Protein AF-A0A7V3L5G4-F1 (afdb_monomer)

pLDDT: mean 88.86, std 10.96, range [37.75, 98.38]

Solvent-accessible surface area (backbone atoms only — not comparable to full-atom values): 7590 Å² total; per-residue (Å²): 134,83,80,77,80,74,80,85,52,94,89,63,82,71,74,82,80,86,56,42,71,69,57,54,48,40,60,75,68,63,41,86,88,46,82,81,74,52,36,63,74,72,75,41,59,92,86,54,53,60,69,60,53,51,51,52,50,50,55,52,50,53,53,38,48,53,54,37,52,59,53,60,74,65,56,56,92,90,57,82,55,60,64,58,45,44,64,50,42,51,41,59,51,29,43,76,71,70,65,40,80,66,42,81,44,69,59,46,73,56,97,91,41,79,39,88,48,49,61,92

Secondary structure (DSSP, 8-state):
---------SS----SSSS-HHHHHHHHTT-TTSTT-SGGGGTPPTT--HHHHHHHHHHHHHHHHHHHHHHHTTPPTT---HHHHIIIIIHHHHHHTT--SPPB-PPEEETTEEE---B-

Sequence (120 aa):
MQTRNRNTFTTIHSEGALLPVDLLQRISENDKNLEGLNPESYHLAPGEKLNEAISRSWNRLSGLWGAFQAARGRLGEGDLGTTITRERWLLPLFQELGFGRLSTSKAVEIEGKSYPISHH

Structure (mmCIF, N/CA/C/O backbone):
data_AF-A0A7V3L5G4-F1
#
_entry.id   AF-A0A7V3L5G4-F1
#
loop_
_atom_site.group_PDB
_atom_site.id
_atom_site.type_symbol
_atom_site.label_atom_id
_atom_site.label_alt_id
_atom_site.label_comp_id
_atom_site.label_asym_id
_atom_site.label_entity_id
_atom_site.label_seq_id
_atom_site.pdbx_PDB_ins_code
_atom_site.Cartn_x
_atom_site.Cartn_y
_atom_site.Cartn_z
_atom_site.occupancy
_atom_site.B_iso_or_equiv
_atom_site.auth_seq_id
_atom_site.auth_comp_id
_atom_site.auth_asym_id
_atom_site.auth_atom_id
_atom_site.pdbx_PDB_model_num
ATOM 1 N N . MET A 1 1 ? -37.738 -13.674 5.587 1.00 37.75 1 MET A N 1
ATOM 2 C CA . MET A 1 1 ? -37.449 -12.282 5.989 1.00 37.75 1 MET A CA 1
ATOM 3 C C . MET A 1 1 ? -36.320 -11.790 5.095 1.00 37.75 1 MET A C 1
ATOM 5 O O . MET A 1 1 ? -35.202 -12.246 5.268 1.00 37.75 1 MET A O 1
ATOM 9 N N . GLN A 1 2 ? -36.616 -11.016 4.045 1.00 40.56 2 GLN A N 1
ATOM 10 C CA . GLN A 1 2 ? -35.582 -10.527 3.125 1.00 40.56 2 GLN A CA 1
ATOM 11 C C . GLN A 1 2 ? -34.867 -9.337 3.768 1.00 40.56 2 GLN A C 1
ATOM 13 O O . GLN A 1 2 ? -35.456 -8.269 3.934 1.00 40.56 2 GLN A O 1
ATOM 18 N N . THR A 1 3 ? -33.607 -9.527 4.144 1.00 48.81 3 THR A N 1
ATOM 19 C CA . THR A 1 3 ? -32.693 -8.449 4.519 1.00 48.81 3 THR A CA 1
ATOM 20 C C . THR A 1 3 ? -32.485 -7.586 3.282 1.00 48.81 3 THR A C 1
ATOM 22 O O . THR A 1 3 ? -31.832 -7.978 2.318 1.00 48.81 3 THR A O 1
ATOM 25 N N . ARG A 1 4 ? -33.138 -6.425 3.263 1.00 50.97 4 ARG A N 1
ATOM 26 C CA . ARG A 1 4 ? -33.025 -5.445 2.188 1.00 50.97 4 ARG A CA 1
ATOM 27 C C . ARG A 1 4 ? -31.588 -4.923 2.216 1.00 50.97 4 ARG A C 1
ATOM 29 O O . ARG A 1 4 ? -31.251 -4.132 3.092 1.00 50.97 4 ARG A O 1
ATOM 36 N N . ASN A 1 5 ? -30.744 -5.426 1.315 1.00 57.91 5 ASN A N 1
ATOM 37 C CA . ASN A 1 5 ? -29.344 -5.026 1.210 1.00 57.91 5 ASN A CA 1
ATOM 38 C C . ASN A 1 5 ? -29.309 -3.523 0.907 1.00 57.91 5 ASN A C 1
ATOM 40 O O . ASN A 1 5 ? -29.668 -3.079 -0.186 1.00 57.91 5 ASN A O 1
ATOM 44 N N . ARG A 1 6 ? -28.984 -2.720 1.919 1.00 59.41 6 ARG A N 1
ATOM 45 C CA . ARG A 1 6 ? -28.852 -1.273 1.786 1.00 59.41 6 ARG A CA 1
ATOM 46 C C . ARG A 1 6 ? -27.521 -1.062 1.075 1.00 59.41 6 ARG A C 1
ATOM 48 O O . ARG A 1 6 ? -26.471 -1.298 1.659 1.00 59.41 6 ARG A O 1
ATOM 55 N N . ASN A 1 7 ? -27.569 -0.734 -0.213 1.00 62.09 7 ASN A N 1
ATOM 56 C CA . ASN A 1 7 ? -26.364 -0.554 -1.017 1.00 62.09 7 ASN A CA 1
ATOM 57 C C . ASN A 1 7 ? -25.731 0.803 -0.665 1.00 62.09 7 ASN A C 1
ATOM 59 O O . ASN A 1 7 ? -25.939 1.797 -1.357 1.00 62.09 7 ASN A O 1
ATOM 63 N N . THR A 1 8 ? -25.066 0.865 0.490 1.00 74.06 8 THR A N 1
ATOM 64 C CA . THR A 1 8 ? -24.497 2.095 1.065 1.00 74.06 8 THR A CA 1
ATOM 65 C C . TH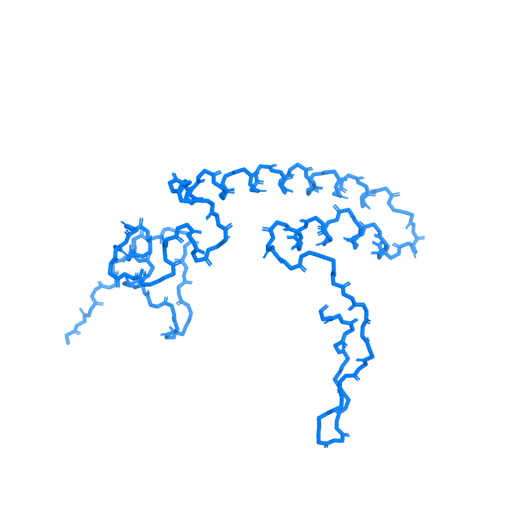R A 1 8 ? -23.267 2.573 0.289 1.00 74.06 8 THR A C 1
ATOM 67 O O . THR A 1 8 ? -22.959 3.761 0.292 1.00 74.06 8 THR A O 1
ATOM 70 N N . PHE A 1 9 ? -22.593 1.667 -0.423 1.00 82.19 9 PHE A N 1
ATOM 71 C CA . PHE A 1 9 ? -21.399 1.957 -1.208 1.00 82.19 9 PHE A CA 1
ATOM 72 C C . PHE A 1 9 ? -21.700 1.840 -2.705 1.00 82.19 9 PHE A C 1
ATOM 74 O O . PHE A 1 9 ? -22.177 0.811 -3.176 1.00 82.19 9 PHE A O 1
ATOM 81 N N . THR A 1 10 ? -21.411 2.892 -3.470 1.00 84.25 10 THR A N 1
ATOM 82 C CA . THR A 1 10 ? -21.613 2.926 -4.931 1.00 84.25 10 THR A CA 1
ATOM 83 C C . THR A 1 10 ? -20.484 2.260 -5.713 1.00 84.25 10 THR A C 1
ATOM 85 O O . THR A 1 10 ? -20.689 1.863 -6.856 1.00 84.25 10 THR A O 1
ATOM 88 N N . THR A 1 11 ? -19.300 2.134 -5.111 1.00 86.94 11 THR A N 1
ATOM 89 C CA . THR A 1 11 ? -18.074 1.646 -5.764 1.00 86.94 11 THR A CA 1
ATOM 90 C C . THR A 1 11 ? -17.487 0.397 -5.106 1.00 86.94 11 THR A C 1
ATOM 92 O O . THR A 1 11 ? -16.401 -0.031 -5.489 1.00 86.94 11 THR A O 1
ATOM 95 N N . ILE A 1 12 ? -18.180 -0.195 -4.125 1.00 85.62 12 ILE A N 1
ATOM 96 C CA . ILE A 1 12 ? -17.710 -1.373 -3.383 1.00 85.62 12 ILE A CA 1
ATOM 97 C C . ILE A 1 12 ? -18.735 -2.497 -3.517 1.00 85.62 12 ILE A C 1
ATOM 99 O O . ILE A 1 12 ? -19.922 -2.298 -3.264 1.00 85.62 12 ILE A O 1
ATOM 103 N N . HIS A 1 13 ? -18.257 -3.684 -3.882 1.00 83.31 13 HIS A N 1
ATOM 104 C CA . HIS A 1 13 ? -19.034 -4.916 -3.908 1.00 83.31 13 HIS A CA 1
ATOM 105 C C . HIS A 1 13 ? -18.346 -5.963 -3.024 1.00 83.31 13 HIS A C 1
ATOM 107 O O . HIS A 1 13 ? -17.141 -6.171 -3.146 1.00 83.31 13 HIS A O 1
ATOM 113 N N . SER A 1 14 ? -19.100 -6.588 -2.117 1.00 84.19 14 SER A N 1
ATOM 114 C CA . SER A 1 14 ? -18.597 -7.671 -1.267 1.00 84.19 14 SER A CA 1
ATOM 115 C C . SER A 1 14 ? -18.805 -9.010 -1.961 1.00 84.19 14 SER A C 1
ATOM 117 O O . SER A 1 14 ? -19.946 -9.384 -2.223 1.00 84.19 14 SER A O 1
ATOM 119 N N . GLU A 1 15 ? -17.721 -9.755 -2.159 1.00 86.81 15 GLU A N 1
ATOM 120 C CA . GLU A 1 15 ? -17.742 -11.122 -2.681 1.00 86.81 15 GLU A CA 1
ATOM 121 C C . GLU A 1 15 ? -17.536 -12.140 -1.551 1.00 86.81 15 GLU A C 1
ATOM 123 O O . GLU A 1 15 ? -16.629 -12.013 -0.724 1.00 86.81 15 GLU A O 1
ATOM 128 N N . GLY A 1 16 ? -18.381 -13.173 -1.513 1.00 85.31 16 GLY A N 1
ATOM 129 C CA . GLY A 1 16 ? -18.369 -14.175 -0.444 1.00 85.31 16 GLY A CA 1
ATOM 130 C C . GLY A 1 16 ? -18.826 -13.629 0.917 1.00 85.31 16 GLY A C 1
ATOM 131 O O . GLY A 1 16 ? -19.603 -12.680 0.997 1.00 85.31 16 GLY A O 1
ATOM 132 N N . ALA A 1 17 ? -18.372 -14.270 2.001 1.00 84.88 17 ALA A N 1
ATOM 133 C CA . ALA A 1 17 ? -18.826 -13.985 3.371 1.00 84.88 17 ALA A CA 1
ATOM 134 C C . ALA A 1 17 ? -17.754 -13.355 4.283 1.00 84.88 17 ALA A C 1
ATOM 136 O O . ALA A 1 17 ? -18.014 -13.145 5.464 1.00 84.88 17 ALA A O 1
ATOM 137 N N . LEU A 1 18 ? -16.550 -13.073 3.766 1.00 85.94 18 LEU A N 1
ATOM 138 C CA . LEU A 1 18 ? -15.421 -12.597 4.582 1.00 85.94 18 LEU A CA 1
ATOM 139 C C . LEU A 1 18 ? -15.501 -11.104 4.932 1.00 85.94 18 LEU A C 1
ATOM 141 O O . LEU A 1 18 ? -15.041 -10.713 5.999 1.00 85.94 18 LEU A O 1
ATOM 145 N N . LEU A 1 19 ? -16.073 -10.276 4.053 1.00 87.31 19 LEU A N 1
ATOM 146 C CA . LEU A 1 19 ? -16.157 -8.819 4.226 1.00 87.31 19 LEU A CA 1
ATOM 147 C C . LEU A 1 19 ? -17.599 -8.322 4.048 1.00 87.31 19 LEU A C 1
ATOM 149 O O . LEU A 1 19 ? -17.879 -7.582 3.105 1.00 87.31 19 LEU A O 1
ATOM 153 N N . PRO A 1 20 ? -18.532 -8.735 4.923 1.00 88.00 20 PRO A N 1
ATOM 154 C CA . PRO A 1 20 ? -19.941 -8.419 4.746 1.00 88.00 20 PRO A CA 1
ATOM 155 C C . PRO A 1 20 ? -20.197 -6.902 4.829 1.00 88.00 20 PRO A C 1
ATOM 157 O O . PRO A 1 20 ? -19.432 -6.142 5.424 1.00 88.00 20 PRO A O 1
ATOM 160 N N . VAL A 1 21 ? -21.282 -6.438 4.201 1.00 85.88 21 VAL A N 1
ATOM 161 C CA . VAL A 1 21 ? -21.572 -5.000 4.019 1.00 85.88 21 VAL A CA 1
ATOM 162 C C . VAL A 1 21 ? -21.692 -4.245 5.349 1.00 85.88 21 VAL A C 1
ATOM 164 O O . VAL A 1 21 ? -21.293 -3.084 5.431 1.00 85.88 21 VAL A O 1
ATOM 167 N N . ASP A 1 22 ? -22.199 -4.890 6.399 1.00 87.44 22 ASP A N 1
ATOM 168 C CA . ASP A 1 22 ? -22.276 -4.325 7.747 1.00 87.44 22 ASP A CA 1
ATOM 169 C C . ASP A 1 22 ? -20.887 -4.112 8.369 1.00 87.44 22 ASP A C 1
ATOM 171 O O . ASP A 1 22 ? -20.655 -3.082 9.002 1.00 87.44 22 ASP A O 1
ATOM 175 N N . LEU A 1 23 ? -19.931 -5.016 8.127 1.00 90.19 23 LEU A N 1
ATOM 176 C CA . LEU A 1 23 ? -18.540 -4.817 8.538 1.00 90.19 23 LEU A CA 1
ATOM 177 C C . LEU A 1 23 ? -17.920 -3.623 7.804 1.00 90.19 23 LEU A C 1
ATOM 179 O O . LEU A 1 23 ? -17.293 -2.774 8.436 1.00 90.19 23 LEU A O 1
ATOM 183 N N . LEU A 1 24 ? -18.137 -3.517 6.490 1.00 89.75 24 LEU A N 1
ATOM 184 C CA . LEU A 1 24 ? -17.659 -2.378 5.697 1.00 89.75 24 LEU A CA 1
ATOM 185 C C . LEU A 1 24 ? -18.239 -1.049 6.201 1.00 89.75 24 LEU A C 1
ATOM 187 O O . LEU A 1 24 ? -17.529 -0.045 6.259 1.00 89.75 24 LEU A O 1
ATOM 191 N N . GLN A 1 25 ? -19.510 -1.043 6.610 1.00 89.44 25 GLN A N 1
ATOM 192 C CA . GLN A 1 25 ? -20.135 0.127 7.220 1.00 89.44 25 GLN A CA 1
ATOM 193 C C . GLN A 1 25 ? -19.458 0.505 8.546 1.00 89.44 25 GLN A C 1
ATOM 195 O O . GLN A 1 25 ? -19.098 1.666 8.726 1.00 89.44 25 GLN A O 1
ATOM 200 N N . ARG A 1 26 ? -19.202 -0.461 9.435 1.00 91.88 26 ARG A N 1
ATOM 201 C CA . ARG A 1 26 ? -18.506 -0.218 10.714 1.00 91.88 26 ARG A CA 1
ATOM 202 C C . ARG A 1 26 ? -17.086 0.321 10.519 1.00 91.88 26 ARG A C 1
ATOM 204 O O . ARG A 1 26 ? -16.670 1.217 11.249 1.00 91.88 26 ARG A O 1
ATOM 211 N N . ILE A 1 27 ? -16.368 -0.177 9.508 1.00 91.00 27 ILE A N 1
ATOM 212 C CA . ILE A 1 27 ? -15.056 0.357 9.108 1.00 91.00 27 ILE A CA 1
ATOM 213 C C . ILE A 1 27 ? -15.193 1.815 8.657 1.00 91.00 27 ILE A C 1
ATOM 215 O O . ILE A 1 27 ? -14.449 2.676 9.121 1.00 91.00 27 ILE A O 1
ATOM 219 N N . SER A 1 28 ? -16.170 2.114 7.795 1.00 88.00 28 SER A N 1
ATOM 220 C CA . SER A 1 28 ? -16.415 3.476 7.304 1.00 88.00 28 SER A CA 1
ATOM 221 C C . SER A 1 28 ? -16.794 4.460 8.415 1.00 88.00 28 SER A C 1
ATOM 223 O O . SER A 1 28 ? -16.480 5.645 8.311 1.00 88.00 28 SER A O 1
ATOM 225 N N . GLU A 1 29 ? -17.487 3.996 9.452 1.00 90.12 29 GLU A N 1
ATOM 226 C CA . GLU A 1 29 ? -17.886 4.795 10.617 1.00 90.12 29 GLU A CA 1
ATOM 227 C C . GLU A 1 29 ? -16.767 4.915 11.666 1.00 90.12 29 GLU A C 1
ATOM 229 O O . GLU A 1 29 ? -16.925 5.633 12.655 1.00 90.12 29 GLU A O 1
ATOM 234 N N . ASN A 1 30 ? -15.625 4.253 11.439 1.00 87.25 30 ASN A N 1
ATOM 235 C CA . ASN A 1 30 ? -14.519 4.141 12.383 1.00 87.25 30 ASN A CA 1
ATOM 236 C C . ASN A 1 30 ? -14.993 3.653 13.768 1.00 87.25 30 ASN A C 1
ATOM 238 O O . ASN A 1 30 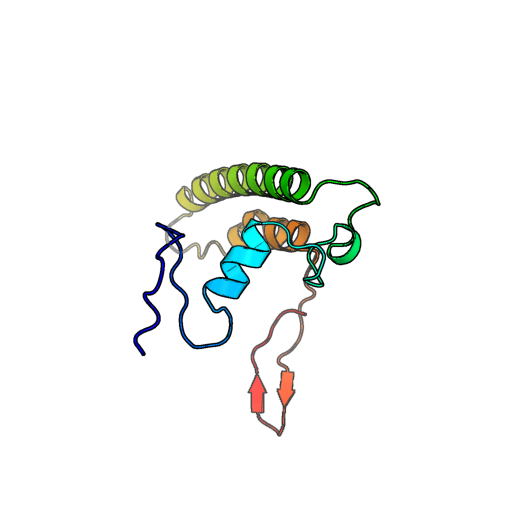? -14.702 4.270 14.800 1.00 87.25 30 ASN A O 1
ATOM 242 N N . ASP A 1 31 ? -15.786 2.574 13.772 1.00 91.62 31 ASP A N 1
ATOM 243 C CA . ASP A 1 31 ? -16.352 1.974 14.983 1.00 91.62 31 ASP A CA 1
ATOM 244 C C . ASP A 1 31 ? -15.245 1.600 15.978 1.00 91.62 31 ASP A C 1
ATOM 246 O O . ASP A 1 31 ? -14.417 0.728 15.724 1.00 91.62 31 ASP A O 1
ATOM 250 N N . LYS A 1 32 ? -15.268 2.232 17.156 1.00 86.88 32 LYS A N 1
ATOM 251 C CA . LYS A 1 32 ? -14.273 2.029 18.221 1.00 86.88 32 LYS A CA 1
ATOM 252 C C . LYS A 1 32 ? -14.272 0.615 18.801 1.00 86.88 32 LYS A C 1
ATOM 254 O O . LYS A 1 32 ? -13.302 0.241 19.451 1.00 86.88 32 LYS A O 1
ATOM 259 N N . ASN A 1 33 ? -15.351 -0.142 18.608 1.00 91.56 33 ASN A N 1
ATOM 260 C CA . ASN A 1 33 ? -15.448 -1.531 19.053 1.00 91.56 33 ASN A CA 1
ATOM 261 C C . ASN A 1 33 ? -14.911 -2.519 18.009 1.00 91.56 33 ASN A C 1
ATOM 263 O O . ASN A 1 33 ? -14.960 -3.727 18.239 1.00 91.56 33 ASN A O 1
ATOM 267 N N . LEU A 1 34 ? -14.458 -2.035 16.848 1.00 91.88 34 LEU A N 1
ATOM 268 C CA . LEU A 1 34 ? -13.777 -2.855 15.861 1.00 91.88 34 LEU A CA 1
ATOM 269 C C . LEU A 1 34 ? -12.263 -2.741 16.064 1.00 91.88 34 LEU A C 1
ATOM 271 O O . LEU A 1 34 ? -11.674 -1.665 15.954 1.00 91.88 34 LEU A O 1
ATOM 275 N N . GLU A 1 35 ? -11.636 -3.869 16.384 1.00 91.19 35 GLU A N 1
ATOM 276 C CA . GLU A 1 35 ? -10.184 -3.956 16.524 1.00 91.19 35 GLU A CA 1
ATOM 277 C C . GLU A 1 35 ? -9.479 -3.655 15.191 1.00 91.19 35 GLU A C 1
ATOM 279 O O . GLU A 1 35 ? -10.051 -3.809 14.112 1.00 91.19 35 GLU A O 1
ATOM 284 N N . GLY A 1 36 ? -8.221 -3.212 15.257 1.00 90.00 36 GLY A N 1
ATOM 285 C CA . GLY A 1 36 ? -7.430 -2.918 14.057 1.00 90.00 36 GLY A CA 1
ATOM 286 C C . GLY A 1 36 ? -7.769 -1.594 13.362 1.00 90.00 36 GLY A C 1
ATOM 287 O O . GLY A 1 36 ? -7.247 -1.336 12.281 1.00 90.00 36 GLY A O 1
ATOM 288 N N . LEU A 1 37 ? -8.619 -0.745 13.955 1.00 91.25 37 LEU A N 1
ATOM 289 C CA . LEU A 1 37 ? -8.934 0.602 13.450 1.00 91.25 37 LEU A CA 1
ATOM 290 C C . LEU A 1 37 ? -8.231 1.738 14.214 1.00 91.25 37 LEU A C 1
ATOM 292 O O . LEU A 1 37 ? -8.526 2.913 13.995 1.00 91.25 37 LEU A O 1
ATOM 296 N N . ASN A 1 38 ? -7.310 1.421 15.125 1.00 89.88 38 ASN A N 1
ATOM 297 C CA . ASN A 1 38 ? -6.510 2.436 15.813 1.00 89.88 38 ASN A CA 1
ATOM 298 C C . ASN A 1 38 ? -5.164 2.679 15.092 1.00 89.88 38 ASN A C 1
ATOM 300 O O . ASN A 1 38 ? -4.675 1.782 14.402 1.00 89.88 38 ASN A O 1
ATOM 304 N N . PRO A 1 39 ? -4.562 3.876 15.218 1.00 91.69 39 PRO A N 1
ATOM 305 C CA . PRO A 1 39 ? -3.276 4.208 14.594 1.00 91.69 39 PRO A CA 1
ATOM 306 C C . PRO A 1 39 ? -2.144 3.235 14.949 1.00 91.69 39 PRO A C 1
ATOM 308 O O . PRO A 1 39 ? -1.332 2.874 14.096 1.00 91.69 39 PRO A O 1
ATOM 311 N N . GLU A 1 40 ? -2.114 2.768 16.193 1.00 92.06 40 GLU A N 1
ATOM 312 C CA . GLU A 1 40 ? -1.065 1.906 16.728 1.00 92.06 40 GLU A CA 1
ATOM 313 C C . GLU A 1 40 ? -1.052 0.524 16.053 1.00 92.06 40 GLU A C 1
ATOM 315 O O . GLU A 1 40 ? 0.016 -0.065 15.882 1.00 92.06 40 GLU A O 1
ATOM 320 N N . SER A 1 41 ? -2.210 0.046 15.581 1.00 91.62 41 SER A N 1
ATOM 321 C CA . SER A 1 41 ? -2.337 -1.184 14.779 1.00 91.62 41 SER A CA 1
ATOM 322 C C . SER A 1 41 ? -1.573 -1.114 13.451 1.00 91.62 41 SER A C 1
ATOM 324 O O . SER A 1 41 ? -1.292 -2.150 12.857 1.00 91.62 41 SER A O 1
ATOM 326 N N . TYR A 1 42 ? -1.212 0.091 13.002 1.00 91.25 42 TYR A N 1
ATOM 327 C CA . TYR A 1 42 ? -0.445 0.350 11.780 1.00 91.25 42 TYR A CA 1
ATOM 328 C C . TYR A 1 42 ? 0.928 0.966 12.076 1.00 91.25 42 TYR A C 1
ATOM 330 O O . TYR A 1 42 ? 1.536 1.574 11.197 1.00 91.25 42 TYR A O 1
ATOM 338 N N . HIS A 1 43 ? 1.417 0.835 13.315 1.00 91.19 43 HIS A N 1
ATOM 339 C CA . HIS A 1 43 ? 2.699 1.388 13.767 1.00 91.19 43 HIS A CA 1
ATOM 340 C C . HIS A 1 43 ? 2.808 2.918 13.657 1.00 91.19 43 HIS A C 1
ATOM 342 O O . HIS A 1 43 ? 3.914 3.460 13.607 1.00 91.19 43 HIS A O 1
ATOM 348 N N . LEU A 1 44 ? 1.674 3.623 13.631 1.00 93.38 44 LEU A N 1
ATOM 349 C CA . LEU A 1 44 ? 1.654 5.081 13.678 1.00 93.38 44 LEU A CA 1
ATOM 350 C C . LEU A 1 44 ? 1.821 5.574 15.116 1.00 93.38 44 LEU A C 1
ATOM 352 O O . LEU A 1 44 ? 1.479 4.877 16.075 1.00 93.38 44 LEU A O 1
ATOM 356 N N . ALA A 1 45 ? 2.339 6.794 15.268 1.00 93.06 45 ALA A N 1
ATOM 357 C CA . ALA A 1 45 ? 2.481 7.400 16.582 1.00 93.06 45 ALA A CA 1
ATOM 358 C C . ALA A 1 45 ? 1.104 7.692 17.218 1.00 93.06 45 ALA A C 1
ATOM 360 O O . ALA A 1 45 ? 0.147 8.010 16.499 1.00 93.06 45 ALA A O 1
ATOM 361 N N . PRO A 1 46 ? 0.995 7.655 18.561 1.00 89.12 46 PRO A N 1
ATOM 362 C CA . PRO A 1 46 ? -0.246 7.993 19.245 1.00 89.12 46 PRO A CA 1
ATOM 363 C C . PRO A 1 46 ? -0.761 9.378 18.845 1.00 89.12 46 PRO A C 1
ATOM 365 O O . PRO A 1 46 ? -0.028 10.368 18.881 1.00 89.12 46 PRO A O 1
ATOM 368 N N . GLY A 1 47 ? -2.041 9.450 18.481 1.00 88.31 47 GLY A N 1
ATOM 369 C CA . GLY A 1 47 ? -2.696 10.688 18.054 1.00 88.31 47 GLY A CA 1
ATOM 370 C C . GLY A 1 47 ? -2.575 11.015 16.561 1.00 88.31 47 GLY A C 1
ATOM 371 O O . GLY A 1 47 ? -3.245 11.946 16.109 1.00 88.31 47 GLY A O 1
ATOM 372 N N . GLU A 1 48 ? -1.805 10.254 15.774 1.00 93.88 48 GLU A N 1
ATOM 373 C CA . GLU A 1 48 ? -1.885 10.350 14.312 1.00 93.88 48 GLU A CA 1
ATOM 374 C C . GLU A 1 48 ? -3.267 9.918 13.809 1.00 93.88 48 GLU A C 1
ATOM 376 O O . GLU A 1 48 ? -3.877 8.978 14.316 1.00 93.88 48 GLU A O 1
ATOM 381 N N . LYS A 1 49 ? -3.776 10.588 12.771 1.00 92.25 49 LYS A N 1
ATOM 382 C CA . LYS A 1 49 ? -5.030 10.183 12.129 1.00 92.25 49 LYS A CA 1
ATOM 383 C C . LYS A 1 49 ? -4.752 9.247 10.963 1.00 92.25 49 LYS A C 1
ATOM 385 O O . LYS A 1 49 ? -4.070 9.632 10.013 1.00 92.25 49 LYS A O 1
ATOM 390 N N . LEU A 1 50 ? -5.393 8.078 10.972 1.00 91.44 50 LEU A N 1
ATOM 391 C CA . LEU A 1 50 ? -5.303 7.094 9.887 1.00 91.44 50 LEU A CA 1
ATOM 392 C C . LEU A 1 50 ? -5.576 7.711 8.512 1.00 91.44 50 LEU A C 1
ATOM 394 O O . LEU A 1 50 ? -4.774 7.549 7.602 1.00 91.44 50 LEU A O 1
ATOM 398 N N . ASN A 1 51 ? -6.647 8.496 8.372 1.00 91.62 51 ASN A N 1
ATOM 399 C CA . ASN A 1 51 ? -6.981 9.136 7.095 1.00 91.62 51 ASN A CA 1
ATOM 400 C C . ASN A 1 51 ? -5.890 10.098 6.596 1.00 91.62 51 ASN A C 1
ATOM 402 O O . ASN A 1 51 ? -5.678 10.201 5.389 1.00 91.62 51 ASN A O 1
ATOM 406 N N . GLU A 1 52 ? -5.183 10.789 7.495 1.00 95.38 52 GLU A N 1
ATOM 407 C CA . GLU A 1 52 ? -4.075 11.678 7.123 1.00 95.38 52 GLU A CA 1
ATOM 408 C C . GLU A 1 52 ? -2.847 10.863 6.686 1.00 95.38 52 GLU A C 1
ATOM 410 O O . GLU A 1 52 ? -2.222 11.196 5.679 1.00 95.38 52 GLU A O 1
ATOM 415 N N . ALA A 1 53 ? -2.528 9.766 7.382 1.00 95.00 53 ALA A N 1
ATOM 416 C CA . ALA A 1 53 ? -1.477 8.832 6.971 1.00 95.00 53 ALA A CA 1
ATOM 417 C C . ALA A 1 53 ? -1.781 8.197 5.601 1.00 95.00 53 ALA A C 1
ATOM 419 O O . ALA A 1 53 ? -0.965 8.298 4.686 1.00 95.00 53 ALA A O 1
ATOM 420 N N . ILE A 1 54 ? -2.994 7.663 5.417 1.00 94.38 54 ILE A N 1
ATOM 421 C CA . ILE A 1 54 ? -3.470 7.088 4.149 1.00 94.38 54 ILE A CA 1
ATOM 422 C C . ILE A 1 54 ? -3.382 8.121 3.023 1.00 94.38 54 ILE A C 1
ATOM 424 O O . ILE A 1 54 ? -2.853 7.823 1.955 1.00 94.38 54 ILE A O 1
ATOM 428 N N . SER A 1 55 ? -3.852 9.351 3.256 1.00 97.19 55 SER A N 1
ATOM 429 C CA . SER A 1 55 ? -3.819 10.413 2.243 1.00 97.19 55 SER A CA 1
ATOM 430 C C . SER A 1 55 ? -2.388 10.776 1.837 1.00 97.19 55 SER A C 1
ATOM 432 O O . SER A 1 55 ? -2.116 10.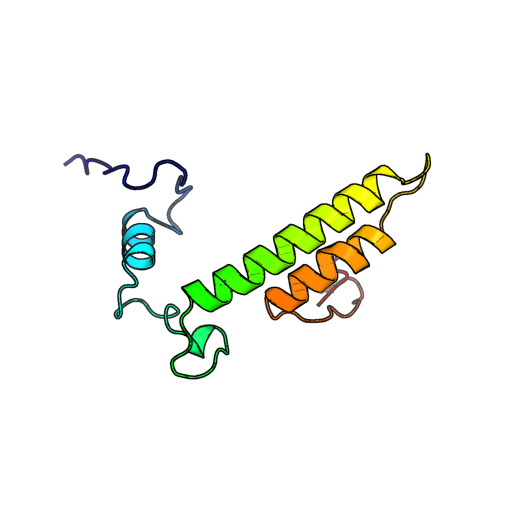985 0.653 1.00 97.19 55 SER A O 1
ATOM 434 N N . ARG A 1 56 ? -1.448 10.824 2.794 1.00 97.19 56 ARG A N 1
ATOM 435 C CA . ARG A 1 56 ? -0.023 11.057 2.508 1.00 97.19 56 ARG A CA 1
ATOM 436 C C . ARG A 1 56 ? 0.561 9.949 1.632 1.00 97.19 56 ARG A C 1
ATOM 438 O O . ARG A 1 56 ? 1.148 10.262 0.592 1.00 97.19 56 ARG A O 1
ATOM 445 N N . SER A 1 57 ? 0.364 8.685 2.009 1.00 97.19 57 SER A N 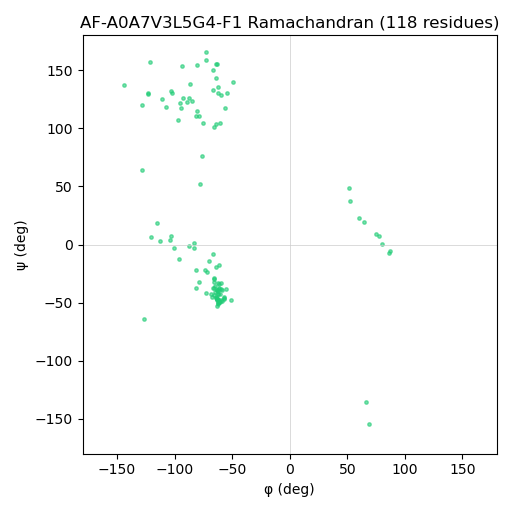1
ATOM 446 C CA . SER A 1 57 ? 0.846 7.534 1.236 1.00 97.19 57 SER A CA 1
ATOM 447 C C . SER A 1 57 ? 0.203 7.474 -0.150 1.00 97.19 57 SER A C 1
ATOM 449 O O . SER A 1 57 ? 0.906 7.303 -1.145 1.00 97.19 57 SER A O 1
ATOM 451 N N . TRP A 1 58 ? -1.106 7.722 -0.258 1.00 97.81 58 TRP A N 1
ATOM 452 C CA . TRP A 1 58 ? -1.820 7.776 -1.536 1.00 97.81 58 TRP A CA 1
ATOM 453 C C . TRP A 1 58 ? -1.252 8.835 -2.483 1.00 97.81 58 TRP A C 1
ATOM 455 O O . TRP A 1 58 ? -0.974 8.541 -3.648 1.00 97.81 58 TRP A O 1
ATOM 465 N N . ASN A 1 59 ? -1.039 10.059 -1.993 1.00 98.38 59 ASN A N 1
ATOM 466 C CA . ASN A 1 59 ? -0.490 11.148 -2.802 1.00 98.38 59 ASN A CA 1
ATOM 467 C C . ASN A 1 59 ? 0.927 10.826 -3.291 1.00 98.38 59 ASN A C 1
ATOM 469 O O . ASN A 1 59 ? 1.249 11.027 -4.465 1.00 98.38 59 ASN A O 1
ATOM 473 N N . ARG A 1 60 ? 1.764 10.271 -2.409 1.00 97.88 60 ARG A N 1
ATOM 474 C CA . ARG A 1 60 ? 3.123 9.838 -2.746 1.00 97.88 60 ARG A CA 1
ATOM 475 C C . ARG A 1 60 ? 3.123 8.731 -3.800 1.00 97.88 60 ARG A C 1
ATOM 477 O O . ARG A 1 60 ? 3.821 8.854 -4.807 1.00 97.88 60 ARG A O 1
ATOM 484 N N . LEU A 1 61 ? 2.322 7.683 -3.606 1.00 98.31 61 LEU A N 1
ATOM 485 C CA . LEU A 1 61 ? 2.224 6.560 -4.540 1.00 98.31 61 LEU A CA 1
ATOM 486 C C . LEU A 1 61 ? 1.622 6.977 -5.880 1.00 98.31 61 LEU A C 1
ATOM 488 O O . LEU A 1 61 ? 2.109 6.539 -6.915 1.00 98.31 61 LEU A O 1
ATOM 492 N N . SER A 1 62 ? 0.638 7.872 -5.894 1.00 98.38 62 SER A N 1
ATOM 493 C CA . SER A 1 62 ? 0.075 8.407 -7.140 1.00 98.38 62 SER A CA 1
ATOM 494 C C . SER A 1 62 ? 1.137 9.131 -7.975 1.00 98.38 62 SER A C 1
ATOM 496 O O . SER A 1 62 ? 1.229 8.921 -9.186 1.00 98.38 62 SER A O 1
ATOM 498 N N . GLY A 1 63 ? 1.997 9.930 -7.331 1.00 98.25 63 GLY A N 1
ATOM 499 C CA . GLY A 1 63 ? 3.127 10.582 -7.999 1.00 98.25 63 GLY A CA 1
ATOM 500 C C . GLY A 1 63 ? 4.151 9.582 -8.548 1.00 98.25 63 GLY A C 1
ATOM 501 O O . GLY A 1 63 ? 4.556 9.673 -9.709 1.00 98.25 63 GLY A O 1
ATOM 502 N N . LEU A 1 64 ? 4.533 8.588 -7.740 1.00 98.25 64 LEU A N 1
ATOM 503 C CA . LEU A 1 64 ? 5.456 7.523 -8.149 1.00 98.25 64 LEU A CA 1
ATOM 504 C C . LEU A 1 64 ? 4.890 6.674 -9.292 1.00 98.25 64 LEU A C 1
ATOM 506 O O . LEU A 1 64 ? 5.620 6.339 -10.224 1.00 98.25 64 LEU A O 1
ATOM 510 N N . TRP A 1 65 ? 3.588 6.387 -9.265 1.00 98.38 65 TRP A N 1
ATOM 511 C CA . TRP A 1 65 ? 2.891 5.686 -10.336 1.00 98.38 65 TRP A CA 1
ATOM 512 C C . TRP A 1 65 ? 2.982 6.458 -11.646 1.00 98.38 65 TRP A C 1
ATOM 514 O O . TRP A 1 65 ? 3.386 5.888 -12.655 1.00 98.38 65 TRP A O 1
ATOM 524 N N . GLY A 1 66 ? 2.684 7.761 -11.634 1.00 98.31 66 GLY A N 1
ATOM 525 C CA . GLY A 1 66 ? 2.807 8.611 -12.821 1.00 98.31 66 GLY A CA 1
ATOM 526 C C . GLY A 1 66 ? 4.225 8.605 -13.406 1.00 98.31 66 GLY A C 1
ATOM 527 O O . GLY A 1 66 ? 4.407 8.415 -14.611 1.00 98.31 66 GLY A O 1
ATOM 528 N N . ALA A 1 67 ? 5.244 8.725 -12.551 1.00 97.81 67 ALA A N 1
ATOM 529 C CA . ALA A 1 67 ? 6.644 8.661 -12.971 1.00 97.81 67 ALA A CA 1
ATOM 530 C C . ALA A 1 67 ? 7.031 7.279 -13.534 1.00 97.81 67 ALA A C 1
ATOM 532 O O . ALA A 1 67 ? 7.729 7.193 -14.549 1.00 97.81 67 ALA A O 1
ATOM 533 N N . PHE A 1 68 ? 6.559 6.195 -12.913 1.00 98.06 68 PHE A N 1
ATOM 534 C CA . PHE A 1 68 ? 6.749 4.834 -13.406 1.00 98.06 68 PHE A CA 1
ATOM 535 C C . PHE A 1 68 ? 6.074 4.625 -14.765 1.00 98.06 68 PHE A C 1
ATOM 537 O O . PHE A 1 68 ? 6.718 4.106 -15.674 1.00 98.06 68 PHE A O 1
ATOM 544 N N . GLN A 1 69 ? 4.828 5.075 -14.942 1.00 98.19 69 GLN A N 1
ATOM 545 C CA . GLN A 1 69 ? 4.114 5.001 -16.221 1.00 98.19 69 GLN A CA 1
ATOM 546 C C . GLN A 1 69 ? 4.891 5.703 -17.339 1.00 98.19 69 GLN A C 1
ATOM 548 O O . GLN A 1 69 ? 5.094 5.125 -18.407 1.00 98.19 69 GLN A O 1
ATOM 553 N N . ALA A 1 70 ? 5.395 6.911 -17.073 1.00 97.50 70 ALA A N 1
ATOM 554 C CA . ALA A 1 70 ? 6.202 7.660 -18.029 1.00 97.50 70 ALA A CA 1
ATOM 555 C C . ALA A 1 70 ? 7.526 6.955 -18.372 1.00 97.50 70 ALA A C 1
ATOM 557 O O . ALA A 1 70 ? 7.939 6.963 -19.529 1.00 97.50 70 ALA A O 1
ATOM 558 N N . ALA A 1 71 ? 8.194 6.337 -17.391 1.00 96.31 71 ALA A N 1
ATOM 559 C CA . ALA A 1 71 ? 9.414 5.564 -17.624 1.00 96.31 71 ALA A CA 1
ATOM 560 C C . ALA A 1 71 ? 9.132 4.280 -18.420 1.00 96.31 71 ALA A C 1
ATOM 562 O O . ALA A 1 71 ? 9.854 3.968 -19.363 1.00 96.31 71 ALA A O 1
ATOM 563 N N . ARG A 1 72 ? 8.051 3.573 -18.079 1.00 96.44 72 ARG A N 1
ATOM 564 C CA . ARG A 1 72 ? 7.605 2.355 -18.759 1.00 96.44 72 ARG A CA 1
ATOM 565 C C . ARG A 1 72 ? 7.252 2.609 -20.223 1.00 96.44 72 ARG A C 1
ATOM 567 O O . ARG A 1 72 ? 7.584 1.793 -21.070 1.00 96.44 72 ARG A O 1
ATOM 574 N N . GLY A 1 73 ? 6.644 3.753 -20.536 1.00 96.00 73 GLY A N 1
ATOM 575 C CA . GLY A 1 73 ? 6.336 4.145 -21.917 1.00 96.00 73 GLY A CA 1
ATOM 576 C C . GLY A 1 73 ? 7.560 4.426 -22.800 1.00 96.00 73 GLY A C 1
ATOM 577 O O . GLY A 1 73 ? 7.397 4.619 -23.998 1.00 96.00 73 GLY A O 1
ATOM 578 N N . ARG A 1 74 ? 8.774 4.467 -22.231 1.00 96.06 74 ARG A N 1
ATOM 579 C CA . ARG A 1 74 ? 10.040 4.671 -22.960 1.00 96.06 74 ARG A CA 1
ATOM 580 C C . ARG A 1 74 ? 10.857 3.388 -23.120 1.00 96.06 74 ARG A C 1
ATOM 582 O O . ARG A 1 74 ? 11.987 3.463 -23.596 1.00 96.06 74 ARG A O 1
ATOM 589 N N . LEU A 1 75 ? 10.335 2.245 -22.674 1.00 96.06 75 LEU A N 1
ATOM 590 C CA . LEU A 1 75 ? 11.003 0.962 -22.863 1.00 96.06 75 LEU A CA 1
ATOM 591 C C . LEU A 1 75 ? 11.122 0.657 -24.359 1.00 96.06 75 LEU A C 1
ATOM 593 O O . LEU A 1 75 ? 10.176 0.861 -25.120 1.00 96.06 75 LEU A O 1
ATOM 597 N N . GLY A 1 76 ? 12.301 0.192 -24.763 1.00 94.19 76 GLY A N 1
ATOM 598 C CA . GLY A 1 76 ? 12.538 -0.271 -26.124 1.00 94.19 76 GLY A CA 1
ATOM 599 C C . GLY A 1 76 ? 11.853 -1.609 -26.393 1.00 94.19 76 GLY A C 1
ATOM 600 O O . GLY A 1 76 ? 11.450 -2.327 -25.475 1.00 94.19 76 GLY A O 1
ATOM 601 N N . GLU A 1 77 ? 11.752 -1.966 -27.668 1.00 91.50 77 GLU A N 1
ATOM 602 C CA . GLU A 1 77 ? 11.259 -3.279 -28.074 1.00 91.50 77 GLU A CA 1
ATOM 603 C C . GLU A 1 77 ? 12.150 -4.390 -27.486 1.00 91.50 77 GLU A C 1
ATOM 605 O O . GLU A 1 77 ? 13.376 -4.337 -27.579 1.00 91.50 77 GLU A O 1
ATOM 610 N N . GLY A 1 78 ? 11.534 -5.375 -26.829 1.00 91.62 78 GLY A N 1
ATOM 611 C CA . GLY A 1 78 ? 12.238 -6.471 -26.153 1.00 91.62 78 GLY A CA 1
ATOM 612 C C . GLY A 1 78 ? 12.692 -6.185 -24.715 1.00 91.62 78 GLY A C 1
ATOM 613 O O . GLY A 1 78 ? 13.117 -7.117 -24.032 1.00 91.62 78 GLY A O 1
ATOM 614 N N . ASP A 1 79 ? 12.566 -4.953 -24.209 1.00 93.88 79 ASP A N 1
ATOM 615 C CA . ASP A 1 79 ? 12.837 -4.661 -22.798 1.00 93.88 79 ASP A CA 1
ATOM 616 C C . ASP A 1 79 ? 11.634 -5.047 -21.919 1.00 93.88 79 ASP A C 1
ATOM 618 O O . ASP A 1 79 ? 10.551 -4.464 -21.998 1.00 93.88 79 ASP A O 1
ATOM 622 N N . LEU A 1 80 ? 11.836 -6.037 -21.043 1.00 93.50 80 LEU A N 1
ATOM 623 C CA . LEU A 1 80 ? 10.815 -6.538 -20.117 1.00 93.50 80 LEU A CA 1
ATOM 624 C C . LEU A 1 80 ? 10.468 -5.544 -18.996 1.00 93.50 80 LEU A C 1
ATOM 626 O O . LEU A 1 80 ? 9.502 -5.757 -18.262 1.00 93.50 80 LEU A O 1
ATOM 630 N N . GLY A 1 81 ? 11.277 -4.502 -18.777 1.00 95.38 81 GLY A N 1
ATOM 631 C CA . GLY A 1 81 ? 11.027 -3.482 -17.758 1.00 95.38 81 GLY A CA 1
ATOM 632 C C . GLY A 1 81 ? 11.051 -4.004 -16.317 1.00 95.38 81 GLY A C 1
ATOM 633 O O . GLY A 1 81 ? 10.509 -3.362 -15.411 1.00 95.38 81 GLY A O 1
ATOM 634 N N . THR A 1 82 ? 11.654 -5.172 -16.074 1.00 93.12 82 THR A N 1
ATOM 635 C CA . THR A 1 82 ? 11.624 -5.848 -14.764 1.00 93.12 82 THR A CA 1
ATOM 636 C C . THR A 1 82 ? 12.266 -4.992 -13.675 1.00 93.12 82 THR A C 1
ATOM 638 O O . THR A 1 82 ? 11.656 -4.762 -12.628 1.00 93.12 82 THR A O 1
ATOM 641 N N . THR A 1 83 ? 13.46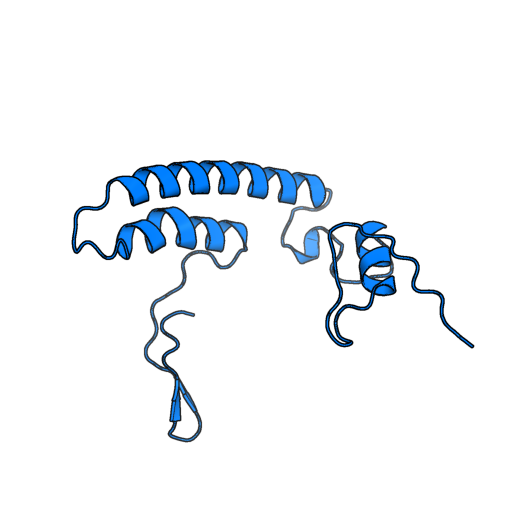6 -4.465 -13.933 1.00 91.94 83 THR A N 1
ATOM 642 C CA . THR A 1 83 ? 14.189 -3.616 -12.977 1.00 91.94 83 THR A CA 1
ATOM 643 C C . THR A 1 83 ? 13.419 -2.336 -12.686 1.00 91.94 83 THR A C 1
ATOM 645 O O . THR A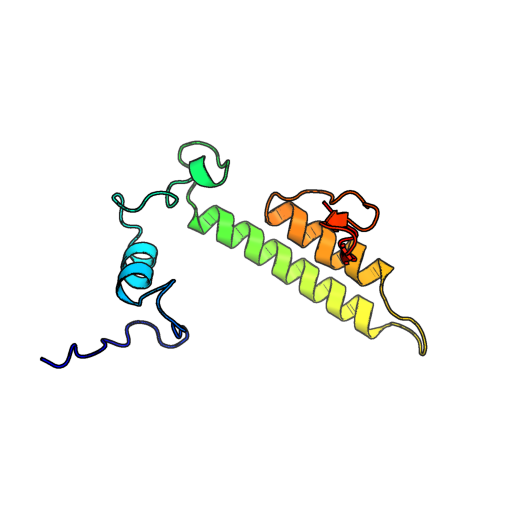 1 83 ? 13.193 -2.019 -11.522 1.00 91.94 83 THR A O 1
ATOM 648 N N . ILE A 1 84 ? 12.925 -1.631 -13.713 1.00 95.62 84 ILE A N 1
ATOM 649 C CA . ILE A 1 84 ? 12.196 -0.376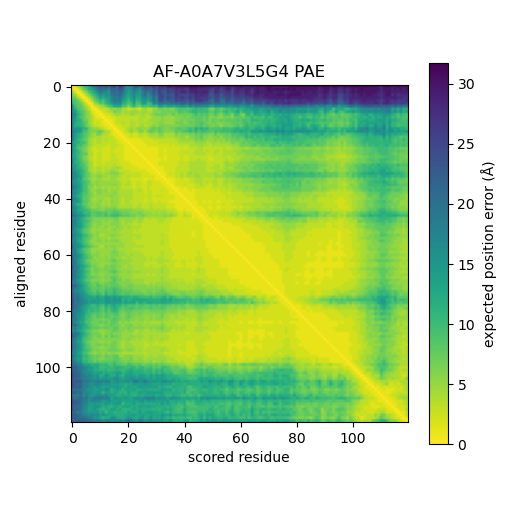 -13.487 1.00 95.62 84 ILE A CA 1
ATOM 650 C C . ILE A 1 84 ? 10.883 -0.599 -12.730 1.00 95.62 84 ILE A C 1
ATOM 652 O O . ILE A 1 84 ? 10.528 0.217 -11.887 1.00 95.62 84 ILE A O 1
ATOM 656 N N . THR A 1 85 ? 10.192 -1.715 -12.975 1.00 95.38 85 THR A N 1
ATOM 657 C CA . THR A 1 85 ? 8.955 -2.062 -12.265 1.00 95.38 85 THR A CA 1
ATOM 658 C C . THR A 1 85 ? 9.250 -2.359 -10.803 1.00 95.38 85 THR A C 1
ATOM 660 O O . THR A 1 85 ? 8.570 -1.851 -9.911 1.00 95.38 85 THR A O 1
ATOM 663 N N . ARG A 1 86 ? 10.305 -3.133 -10.537 1.00 92.75 86 ARG A N 1
ATOM 664 C CA . ARG A 1 86 ? 10.729 -3.444 -9.173 1.00 92.75 86 ARG A CA 1
ATOM 665 C C . ARG A 1 86 ? 11.152 -2.189 -8.417 1.00 92.75 86 ARG A C 1
ATOM 667 O O . ARG A 1 86 ? 10.658 -1.942 -7.324 1.00 92.75 86 ARG A O 1
ATOM 674 N N . GLU A 1 87 ? 12.063 -1.410 -8.982 1.00 92.81 87 GLU A N 1
ATOM 675 C CA . GLU A 1 87 ? 12.729 -0.324 -8.263 1.00 92.81 87 GLU A CA 1
ATOM 676 C C . GLU A 1 87 ? 11.894 0.950 -8.186 1.00 92.81 87 GLU A C 1
ATOM 678 O O . GLU A 1 87 ? 11.915 1.628 -7.162 1.00 92.81 87 GLU A O 1
ATOM 683 N N . ARG A 1 88 ? 11.154 1.287 -9.250 1.00 95.50 88 ARG A N 1
ATOM 684 C CA . ARG A 1 88 ? 10.416 2.558 -9.331 1.00 95.50 88 ARG A CA 1
ATOM 685 C C . ARG A 1 88 ? 8.956 2.447 -8.915 1.00 95.50 88 ARG A C 1
ATOM 687 O O . ARG A 1 88 ? 8.321 3.481 -8.732 1.00 95.50 88 ARG A O 1
ATOM 694 N N . TRP A 1 89 ? 8.429 1.230 -8.772 1.00 96.50 89 TRP A N 1
ATOM 695 C CA . TRP A 1 89 ? 7.042 1.017 -8.367 1.00 96.50 89 TRP A CA 1
ATOM 696 C C . TRP A 1 89 ? 6.896 0.085 -7.169 1.00 96.50 89 TRP A C 1
ATOM 698 O O . TRP A 1 89 ? 6.460 0.529 -6.109 1.00 96.50 89 TRP A O 1
ATOM 708 N N . LEU A 1 90 ? 7.290 -1.183 -7.305 1.00 95.06 90 LEU A N 1
ATOM 709 C CA . LEU A 1 90 ? 7.013 -2.185 -6.272 1.00 95.06 90 LEU A CA 1
ATOM 710 C C . LEU A 1 90 ? 7.746 -1.896 -4.959 1.00 95.06 90 LEU A C 1
ATOM 712 O O . LEU A 1 90 ? 7.140 -1.990 -3.899 1.00 95.06 90 LEU A O 1
ATOM 716 N N . LEU A 1 91 ? 9.022 -1.508 -5.007 1.00 93.69 91 LEU A N 1
ATOM 717 C CA . LEU A 1 91 ? 9.786 -1.208 -3.797 1.00 93.69 91 LEU A CA 1
ATOM 718 C C . LEU A 1 91 ? 9.194 -0.021 -3.009 1.00 93.69 91 LEU A C 1
ATOM 720 O O . LEU A 1 91 ? 8.946 -0.195 -1.817 1.00 93.69 91 LEU A O 1
ATOM 724 N N . PRO A 1 92 ? 8.907 1.149 -3.616 1.00 95.31 92 PRO A N 1
ATOM 725 C CA . PRO A 1 92 ? 8.211 2.220 -2.908 1.00 95.31 92 PRO A CA 1
ATOM 726 C C . PRO A 1 92 ? 6.833 1.814 -2.375 1.00 95.31 92 PRO A C 1
ATOM 728 O O . PRO A 1 92 ? 6.487 2.183 -1.259 1.00 95.31 92 PRO A O 1
ATOM 731 N N . LEU A 1 93 ? 6.062 1.027 -3.135 1.00 95.94 93 LEU A N 1
ATOM 732 C CA . LEU A 1 93 ? 4.770 0.507 -2.681 1.00 95.94 93 LEU A CA 1
ATOM 733 C C . LEU A 1 93 ? 4.921 -0.350 -1.418 1.00 95.94 93 LEU A C 1
ATOM 735 O O . LEU A 1 93 ? 4.207 -0.143 -0.443 1.00 95.94 93 LEU A O 1
ATOM 739 N N . PHE A 1 94 ? 5.874 -1.279 -1.407 1.00 94.25 94 PHE A N 1
ATOM 740 C CA . PHE A 1 94 ? 6.138 -2.137 -0.252 1.00 94.25 94 PHE A CA 1
ATOM 741 C C . PHE A 1 94 ? 6.661 -1.368 0.960 1.00 94.25 94 PHE A C 1
ATOM 743 O O . PHE A 1 94 ? 6.336 -1.727 2.088 1.00 94.25 94 PHE A O 1
ATOM 750 N N . GLN A 1 95 ? 7.414 -0.288 0.748 1.00 93.19 95 GLN A N 1
ATOM 751 C CA . GLN A 1 95 ? 7.810 0.611 1.830 1.00 93.19 95 GLN A CA 1
ATOM 752 C C . GLN A 1 95 ? 6.598 1.294 2.475 1.00 93.19 95 GLN A C 1
ATOM 754 O O . GLN A 1 95 ? 6.495 1.277 3.697 1.00 93.19 95 GLN A O 1
ATOM 759 N N . GLU A 1 96 ? 5.663 1.832 1.683 1.00 94.06 96 GLU A N 1
ATOM 760 C CA . GLU A 1 96 ? 4.437 2.459 2.213 1.00 94.06 96 GLU A CA 1
ATOM 761 C C . GLU A 1 96 ? 3.514 1.454 2.916 1.00 94.06 96 GLU A C 1
ATOM 763 O O . GLU A 1 96 ? 2.813 1.812 3.856 1.00 94.06 96 GLU A O 1
ATOM 768 N N . LEU A 1 97 ? 3.532 0.190 2.489 1.00 92.62 97 LEU A N 1
ATOM 769 C CA . LEU A 1 97 ? 2.773 -0.895 3.115 1.00 92.62 97 LEU A CA 1
ATOM 770 C C . LEU A 1 97 ? 3.480 -1.520 4.335 1.00 92.62 97 LEU A C 1
ATOM 772 O O . LEU A 1 97 ? 2.968 -2.479 4.903 1.00 92.62 97 LEU A O 1
ATOM 776 N N . GLY A 1 98 ? 4.658 -1.022 4.727 1.00 90.12 98 GLY A N 1
ATOM 777 C CA . GLY A 1 98 ? 5.400 -1.513 5.895 1.00 90.12 98 GLY A CA 1
ATOM 778 C C . GLY A 1 98 ? 6.201 -2.804 5.677 1.00 90.12 98 GLY A C 1
ATOM 779 O O . GLY A 1 98 ? 6.892 -3.248 6.588 1.00 90.12 98 GLY A O 1
ATOM 780 N N . PHE A 1 99 ? 6.190 -3.382 4.472 1.00 89.56 99 PHE A N 1
ATOM 781 C CA . PHE A 1 99 ? 7.021 -4.545 4.126 1.00 89.56 99 PHE A CA 1
ATOM 782 C C . PHE A 1 99 ? 8.505 -4.185 3.951 1.00 89.56 99 PHE A C 1
ATOM 784 O O . PHE A 1 99 ? 9.380 -5.044 4.042 1.00 89.56 99 PHE A O 1
ATOM 791 N N . GLY A 1 100 ? 8.809 -2.915 3.672 1.00 87.12 100 GLY A N 1
ATOM 792 C CA . GLY A 1 100 ? 10.180 -2.456 3.471 1.00 87.12 100 GLY A CA 1
ATOM 793 C C . GLY A 1 100 ? 10.819 -3.057 2.216 1.00 87.12 100 GLY A C 1
ATOM 794 O O . GLY A 1 100 ? 10.224 -3.060 1.136 1.00 87.12 100 GLY A O 1
ATOM 795 N N . ARG A 1 101 ? 12.072 -3.517 2.330 1.00 84.81 101 ARG A N 1
ATOM 796 C CA . ARG A 1 101 ? 12.791 -4.158 1.222 1.00 84.81 101 ARG A CA 1
ATOM 797 C C . ARG A 1 101 ? 12.682 -5.671 1.354 1.00 84.81 101 ARG A C 1
ATOM 799 O O . ARG A 1 101 ? 13.364 -6.261 2.185 1.00 84.81 101 ARG A O 1
ATOM 806 N N . LEU A 1 102 ? 11.872 -6.272 0.486 1.00 83.19 102 LEU A N 1
ATOM 807 C CA . LEU A 1 102 ? 11.739 -7.723 0.413 1.00 83.19 102 LEU A CA 1
ATOM 808 C C . LEU A 1 102 ? 13.077 -8.364 0.041 1.00 83.19 102 LEU A C 1
ATOM 810 O O . LEU A 1 102 ? 13.727 -7.953 -0.930 1.00 83.19 102 LEU A O 1
ATOM 814 N N . SER A 1 103 ? 13.479 -9.367 0.812 1.00 82.31 103 SER A N 1
ATOM 815 C CA . SER A 1 103 ? 14.716 -10.100 0.556 1.00 82.31 103 SER A CA 1
ATOM 816 C C . SER A 1 103 ? 14.442 -11.225 -0.428 1.00 82.31 103 SER A C 1
ATOM 818 O O . SER A 1 103 ? 13.431 -11.915 -0.328 1.00 82.31 103 SER A O 1
ATOM 820 N N . THR A 1 104 ? 15.342 -11.428 -1.390 1.00 82.50 104 THR A N 1
ATOM 821 C CA . THR A 1 104 ? 15.206 -12.553 -2.317 1.00 82.50 104 THR A CA 1
ATOM 822 C C . THR A 1 104 ? 15.377 -13.867 -1.569 1.00 82.50 104 THR A C 1
ATOM 824 O O . THR A 1 104 ? 16.357 -14.037 -0.841 1.00 82.50 104 THR A O 1
ATOM 827 N N . SER A 1 105 ? 14.478 -14.811 -1.806 1.00 82.88 105 SER A N 1
ATOM 828 C CA . SER A 1 105 ? 14.521 -16.153 -1.242 1.00 82.88 105 SER A CA 1
ATOM 829 C C . SER A 1 105 ? 14.561 -17.222 -2.329 1.00 82.88 105 SER A C 1
ATOM 831 O O . SER A 1 105 ? 14.199 -16.995 -3.487 1.00 82.88 105 SER A O 1
ATOM 833 N N . LYS A 1 106 ? 15.070 -18.402 -1.960 1.00 86.00 106 LYS A N 1
ATOM 834 C CA . LYS A 1 106 ? 14.920 -19.605 -2.784 1.00 86.00 106 LYS A CA 1
ATOM 835 C C . LYS A 1 106 ? 13.474 -20.092 -2.697 1.00 86.00 106 LYS A C 1
ATOM 837 O O . LYS A 1 106 ? 12.792 -19.795 -1.720 1.00 86.00 106 LYS A O 1
ATOM 842 N N . ALA A 1 107 ? 13.061 -20.876 -3.693 1.00 88.06 107 ALA A N 1
ATOM 843 C CA . ALA A 1 107 ? 11.773 -21.556 -3.674 1.00 88.06 107 ALA A CA 1
ATOM 844 C C . ALA A 1 107 ? 11.568 -22.299 -2.343 1.00 88.06 107 ALA A C 1
ATOM 846 O O . ALA A 1 107 ? 12.504 -22.890 -1.795 1.00 88.06 107 ALA A O 1
ATOM 847 N N . VAL A 1 108 ? 10.344 -22.234 -1.829 1.00 91.25 108 VAL A N 1
ATOM 848 C CA . VAL A 1 108 ? 9.960 -22.884 -0.578 1.00 91.25 108 VAL A CA 1
ATOM 849 C C . VAL A 1 108 ? 9.534 -24.309 -0.903 1.00 91.25 108 VAL A C 1
ATOM 851 O O . VAL A 1 108 ? 8.666 -24.510 -1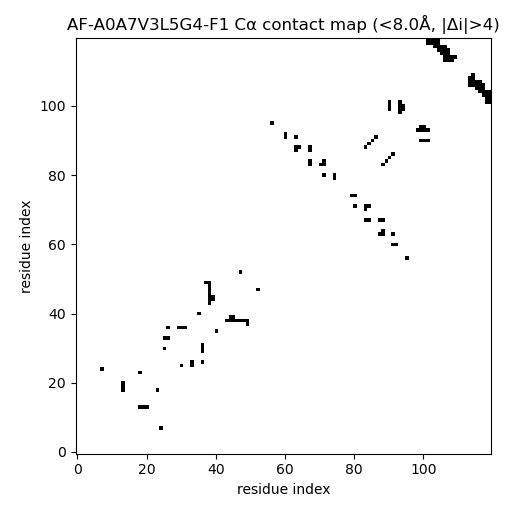.746 1.00 91.25 108 VAL A O 1
ATOM 854 N N . GLU A 1 109 ? 10.126 -25.294 -0.237 1.00 93.19 109 GLU A N 1
ATOM 855 C CA . GLU A 1 109 ? 9.726 -26.698 -0.359 1.00 93.19 109 GLU A CA 1
ATOM 856 C C . GLU A 1 109 ? 8.755 -27.055 0.768 1.00 93.19 109 GLU A C 1
ATOM 858 O O . GLU A 1 109 ? 9.096 -26.937 1.946 1.00 93.19 109 GLU A O 1
ATOM 863 N N . ILE A 1 110 ? 7.553 -27.511 0.415 1.00 93.75 110 ILE A N 1
ATOM 864 C CA . ILE A 1 110 ? 6.552 -27.997 1.374 1.00 93.75 110 ILE A CA 1
ATOM 865 C C . ILE A 1 110 ? 6.102 -29.377 0.903 1.00 93.75 110 ILE A C 1
ATOM 867 O O . ILE A 1 110 ? 5.618 -29.520 -0.216 1.00 93.75 110 ILE A O 1
ATOM 871 N N . GLU A 1 111 ? 6.303 -30.401 1.738 1.00 93.88 111 GLU A N 1
ATOM 872 C CA . GLU A 1 111 ? 5.933 -31.797 1.431 1.00 93.88 111 GLU A CA 1
ATOM 873 C C . GLU A 1 111 ? 6.492 -32.305 0.081 1.00 93.88 111 GLU A C 1
ATOM 875 O O . GLU A 1 111 ? 5.833 -33.036 -0.658 1.00 93.88 111 GLU A O 1
ATOM 880 N N . GLY A 1 112 ? 7.717 -31.893 -0.267 1.00 92.81 112 GLY A N 1
ATOM 881 C CA . GLY A 1 112 ? 8.376 -32.266 -1.527 1.00 92.81 112 GLY A CA 1
ATOM 882 C C . GLY A 1 112 ? 7.836 -31.552 -2.772 1.00 92.81 112 GLY A C 1
ATOM 883 O O . GLY A 1 112 ? 8.191 -31.933 -3.888 1.00 92.81 112 GLY A O 1
ATOM 884 N N . LYS A 1 113 ? 6.973 -30.542 -2.603 1.00 93.69 113 LYS A N 1
ATOM 885 C CA . LYS A 1 113 ? 6.536 -29.639 -3.671 1.00 93.69 113 LYS A CA 1
ATOM 886 C C . LYS A 1 113 ? 7.260 -28.303 -3.563 1.00 93.69 113 LYS A C 1
ATOM 888 O O . LYS A 1 113 ? 7.222 -27.653 -2.517 1.00 93.69 113 LYS A O 1
ATOM 893 N N . SER A 1 114 ? 7.812 -27.872 -4.693 1.00 92.81 114 SER A N 1
ATOM 894 C CA . SER A 1 114 ? 8.489 -26.587 -4.826 1.00 92.81 114 SER A CA 1
ATOM 895 C C . SER A 1 114 ? 7.497 -25.465 -5.121 1.00 92.81 114 SER A C 1
ATOM 897 O O . SER A 1 114 ? 6.763 -25.514 -6.112 1.00 92.81 114 SER A O 1
ATOM 899 N N . TYR A 1 115 ? 7.497 -24.432 -4.283 1.00 90.50 115 TYR A N 1
ATOM 900 C CA . TYR A 1 115 ? 6.709 -23.216 -4.449 1.00 90.50 115 TYR A CA 1
ATOM 901 C C . TYR A 1 115 ? 7.643 -22.067 -4.847 1.00 90.50 115 TYR A C 1
ATOM 903 O O . TYR A 1 115 ? 8.522 -21.702 -4.061 1.00 90.50 115 TYR A O 1
ATOM 911 N N . PRO A 1 116 ? 7.467 -21.449 -6.032 1.00 87.00 116 PRO A N 1
ATOM 912 C CA . PRO A 1 116 ? 8.356 -20.405 -6.544 1.00 87.00 116 PRO A CA 1
ATOM 913 C C . PRO A 1 116 ? 8.096 -19.038 -5.881 1.00 87.00 116 PRO A C 1
ATOM 915 O O . PRO A 1 116 ? 7.896 -18.022 -6.547 1.00 87.00 116 PRO A O 1
ATOM 918 N N . ILE A 1 117 ? 8.092 -19.007 -4.549 1.00 85.75 117 ILE A N 1
ATOM 919 C CA . ILE A 1 117 ? 8.048 -17.788 -3.746 1.00 85.75 117 ILE A CA 1
ATOM 920 C C . ILE A 1 117 ? 9.478 -17.261 -3.685 1.00 85.75 117 ILE A C 1
ATOM 922 O O . ILE A 1 117 ? 10.354 -17.891 -3.107 1.00 85.75 117 ILE A O 1
ATOM 926 N N . SER A 1 118 ? 9.721 -16.135 -4.349 1.00 81.06 118 SER A N 1
ATOM 927 C CA . SER A 1 118 ? 11.070 -15.587 -4.546 1.00 81.06 118 SER A CA 1
ATOM 928 C C . SER A 1 118 ? 11.423 -14.452 -3.588 1.00 81.06 118 SER A C 1
ATOM 930 O O . SER A 1 118 ? 12.524 -13.911 -3.679 1.00 81.06 118 SER A O 1
ATOM 932 N N . HIS A 1 119 ? 10.486 -14.042 -2.732 1.00 82.31 119 HIS A N 1
ATOM 933 C CA . HIS A 1 119 ? 10.621 -12.896 -1.841 1.00 82.31 119 HIS A CA 1
ATOM 934 C C . HIS A 1 119 ? 9.926 -13.187 -0.501 1.00 82.31 119 HIS A C 1
ATOM 936 O O . HIS A 1 119 ? 8.812 -13.720 -0.502 1.00 82.31 119 HIS A O 1
ATOM 942 N N . HIS A 1 120 ? 10.575 -12.821 0.608 1.00 65.88 120 HIS A N 1
ATOM 943 C CA . HIS A 1 120 ? 10.021 -12.812 1.969 1.00 65.88 120 HIS A CA 1
ATOM 944 C C . HIS A 1 120 ? 10.250 -11.451 2.630 1.00 65.88 120 HIS A C 1
ATOM 946 O O . HIS A 1 120 ? 11.235 -10.762 2.252 1.00 65.88 120 HIS A O 1
#

Radius of gyration: 19.95 Å; Cα contacts (8 Å, |Δi|>4): 80; chains: 1; bounding box: 53×44×47 Å

Foldseek 3Di:
DDPPPPCPDPPDDDDDDPCDPVNVVCLVVLPPPDPCSACVVQVHDPPDDPVVLVVVLVVVLVVLVVVLVVVVVPDDPPDPCPVSCVPSHV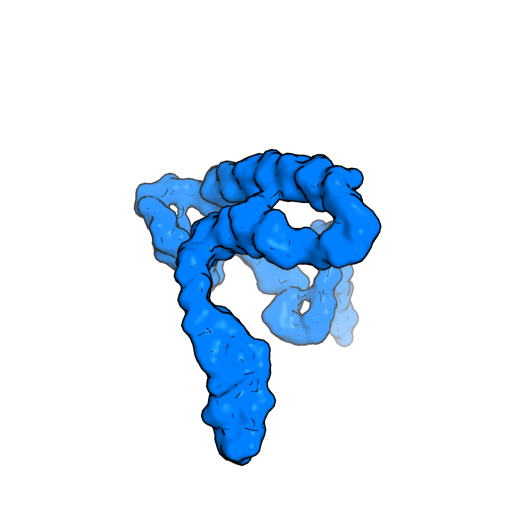QSVCVSSVVHDWDFDCFDADPNDTHRPGTD

Mean predicted aligned error: 7.35 Å